Protein AF-A0A1V6TF41-F1 (afdb_monomer_lite)

Structure (mmCIF, N/CA/C/O backbone):
data_AF-A0A1V6TF41-F1
#
_entry.id   AF-A0A1V6TF41-F1
#
loop_
_atom_site.group_PDB
_atom_site.id
_atom_site.type_symbol
_atom_site.label_atom_id
_atom_site.label_alt_id
_atom_site.label_comp_id
_atom_site.label_asym_id
_atom_site.label_entity_id
_atom_site.label_seq_id
_atom_site.pdbx_PDB_ins_code
_atom_site.Cartn_x
_atom_site.Cartn_y
_atom_site.Cartn_z
_atom_site.occupancy
_atom_site.B_iso_or_equiv
_atom_site.auth_seq_id
_atom_site.auth_comp_id
_atom_site.auth_asym_id
_atom_site.auth_atom_id
_atom_site.pdbx_PDB_model_num
ATOM 1 N N . MET A 1 1 ? -84.681 30.290 -40.936 1.00 42.16 1 MET A N 1
ATOM 2 C CA . MET A 1 1 ? -84.620 28.821 -40.777 1.00 42.16 1 MET A CA 1
ATOM 3 C C . MET A 1 1 ?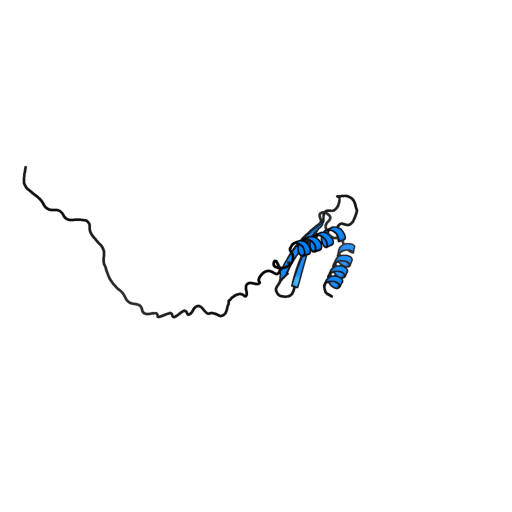 -84.621 28.528 -39.281 1.00 42.16 1 MET A C 1
ATOM 5 O O . MET A 1 1 ? -84.067 29.322 -38.534 1.00 42.16 1 MET A O 1
ATOM 9 N N . SER A 1 2 ? -85.350 27.491 -38.892 1.00 45.94 2 SER A N 1
ATOM 10 C CA . SER A 1 2 ? -85.966 27.188 -37.594 1.00 45.94 2 SER A CA 1
ATOM 11 C C . SER A 1 2 ? -85.120 27.223 -36.304 1.00 45.94 2 SER A C 1
ATOM 13 O O . SER A 1 2 ? -83.976 26.795 -36.277 1.00 45.94 2 SER A O 1
ATOM 15 N N . GLU A 1 3 ? -85.779 27.731 -35.252 1.00 40.56 3 GLU A N 1
ATOM 16 C CA . GLU A 1 3 ? -85.980 27.210 -33.878 1.00 40.56 3 GLU A CA 1
ATOM 17 C C . GLU A 1 3 ? -84.831 26.572 -33.052 1.00 40.56 3 GLU A C 1
ATOM 19 O O . GLU A 1 3 ? -84.443 25.442 -33.297 1.00 40.56 3 GLU A O 1
ATOM 24 N N . LYS A 1 4 ? -84.398 27.315 -32.007 1.00 46.94 4 LYS A N 1
ATOM 25 C CA . LYS A 1 4 ? -84.397 27.038 -30.533 1.00 46.94 4 LYS A CA 1
ATOM 26 C C . LYS A 1 4 ? -83.888 25.674 -29.942 1.00 46.94 4 LYS A C 1
ATOM 28 O O . LYS A 1 4 ? -83.685 24.720 -30.668 1.00 46.94 4 LYS A O 1
ATOM 33 N N . PRO A 1 5 ? -83.589 25.579 -28.617 1.00 60.81 5 PRO A N 1
ATOM 34 C CA . PRO A 1 5 ? -82.249 25.255 -28.094 1.00 60.81 5 PRO A CA 1
ATOM 35 C C . PRO A 1 5 ? -82.217 24.043 -27.123 1.00 60.81 5 PRO A C 1
ATOM 37 O O . PRO A 1 5 ? -83.267 23.500 -26.806 1.00 60.81 5 PRO A O 1
ATOM 40 N N . LEU A 1 6 ? -81.028 23.675 -26.605 1.00 44.22 6 LEU A N 1
ATOM 41 C CA . LEU A 1 6 ? -80.704 23.275 -25.206 1.00 44.22 6 LEU A CA 1
ATOM 42 C C . LEU A 1 6 ? -79.307 22.601 -25.150 1.00 44.22 6 LEU A C 1
ATOM 44 O O . LEU A 1 6 ? -78.990 21.759 -25.982 1.00 44.22 6 LEU A O 1
ATOM 48 N N . GLN A 1 7 ? -78.464 22.993 -24.180 1.00 51.62 7 GLN A N 1
ATOM 49 C CA . GLN A 1 7 ? -77.176 22.337 -23.853 1.00 51.62 7 GLN A CA 1
ATOM 50 C C . GLN A 1 7 ? -77.411 20.962 -23.191 1.00 51.62 7 GLN A C 1
ATOM 52 O O . GLN A 1 7 ? -78.498 20.761 -22.646 1.00 51.62 7 GLN A O 1
ATOM 57 N N . PRO A 1 8 ? -76.422 20.042 -23.149 1.00 45.91 8 PRO A N 1
ATOM 58 C CA . PRO A 1 8 ? -75.600 19.922 -21.930 1.00 45.91 8 PRO A CA 1
ATOM 59 C C . PRO A 1 8 ? -74.142 19.445 -22.136 1.00 45.91 8 PRO A C 1
ATOM 61 O O . PRO A 1 8 ? -73.737 18.987 -23.200 1.00 45.91 8 PRO A O 1
ATOM 64 N N . LYS A 1 9 ? -73.352 19.613 -21.065 1.00 49.75 9 LYS A N 1
ATOM 65 C CA . LYS A 1 9 ? -71.912 19.344 -20.930 1.00 49.75 9 LYS A CA 1
ATOM 66 C C . LYS A 1 9 ? -71.538 17.851 -21.007 1.00 49.75 9 LYS A C 1
ATOM 68 O O . LYS A 1 9 ? -72.336 16.976 -20.700 1.00 49.75 9 LYS A O 1
ATOM 73 N N . HIS A 1 10 ? -70.277 17.658 -21.392 1.00 41.19 10 HIS A N 1
ATOM 74 C CA . HIS A 1 10 ? -69.510 16.444 -21.687 1.00 41.19 10 HIS A CA 1
ATOM 75 C C . HIS A 1 10 ? -69.652 15.262 -20.697 1.00 41.19 10 HIS A C 1
ATOM 77 O O . HIS A 1 10 ? -69.651 15.442 -19.484 1.00 41.19 10 HIS A O 1
ATOM 83 N N . THR A 1 11 ? -69.710 14.073 -21.300 1.00 47.44 11 THR A N 1
ATOM 84 C CA . THR A 1 11 ? -69.707 12.666 -20.832 1.00 47.44 11 THR A CA 1
ATOM 85 C C . THR A 1 11 ? -68.287 12.143 -20.478 1.00 47.44 11 THR A C 1
ATOM 87 O O . THR A 1 11 ? -67.341 12.907 -20.685 1.00 47.44 11 THR A O 1
ATOM 90 N N . PRO A 1 12 ? -68.052 10.825 -20.243 1.00 52.59 12 PRO A N 1
ATOM 91 C CA . PRO A 1 12 ? -68.540 9.900 -19.196 1.00 52.59 12 PRO A CA 1
ATOM 92 C C . PRO A 1 12 ? -67.370 9.036 -18.621 1.00 52.59 12 PRO A C 1
ATOM 94 O O . PRO A 1 12 ? -66.229 9.207 -19.036 1.00 52.59 12 PRO A O 1
ATOM 97 N N . SER A 1 13 ? -67.648 8.105 -17.701 1.00 40.94 13 SER A N 1
ATOM 98 C CA . SER A 1 13 ? -67.221 6.684 -17.749 1.00 40.94 13 SER A CA 1
ATOM 99 C C . SER A 1 13 ? -67.177 6.092 -16.344 1.00 40.94 13 SER A C 1
ATOM 101 O O . SER A 1 13 ? -66.337 6.470 -15.535 1.00 40.94 13 SER A O 1
ATOM 103 N N . ASP A 1 14 ? -68.082 5.155 -16.100 1.00 43.84 14 ASP A N 1
ATOM 104 C CA . ASP A 1 14 ? -68.080 4.240 -14.967 1.00 43.84 14 ASP A CA 1
ATOM 105 C C . ASP A 1 14 ? -68.587 2.914 -15.544 1.00 43.84 14 ASP A C 1
ATOM 107 O O . ASP A 1 14 ? -69.671 2.897 -16.126 1.00 43.84 14 ASP A O 1
ATOM 111 N N . ASP A 1 15 ? -67.759 1.873 -15.507 1.00 44.66 15 ASP A N 1
ATOM 112 C CA . ASP A 1 15 ? -68.140 0.499 -15.841 1.00 44.66 15 ASP A CA 1
ATOM 113 C C . ASP A 1 15 ? -67.262 -0.465 -15.024 1.00 44.66 15 ASP A C 1
ATOM 115 O O . ASP A 1 15 ? -66.057 -0.585 -15.247 1.00 44.66 15 ASP A O 1
ATOM 119 N N . GLU A 1 16 ? -67.963 -1.143 -14.114 1.00 43.03 16 GLU A N 1
ATOM 120 C CA . GLU A 1 16 ? -67.845 -2.548 -13.708 1.00 43.03 16 GLU A CA 1
ATOM 121 C C . GLU A 1 16 ? -66.706 -3.005 -12.769 1.00 43.03 16 GLU A C 1
ATOM 123 O O . GLU A 1 16 ? -65.507 -2.891 -13.017 1.00 43.03 16 GLU A O 1
ATOM 128 N N . ILE A 1 17 ? -67.169 -3.614 -11.673 1.00 50.44 17 ILE A N 1
ATOM 129 C CA . ILE A 1 17 ? -66.449 -4.257 -10.573 1.00 50.44 17 ILE A CA 1
ATOM 130 C C . ILE A 1 17 ? -66.286 -5.746 -10.904 1.00 50.44 17 ILE A C 1
ATOM 132 O O . ILE A 1 17 ? -67.281 -6.406 -11.201 1.00 50.44 17 ILE A O 1
ATOM 136 N N . THR A 1 18 ? -65.089 -6.310 -10.721 1.00 45.69 18 THR A N 1
ATOM 137 C CA . THR A 1 18 ? -64.938 -7.730 -10.360 1.00 45.69 18 THR A CA 1
ATOM 138 C C . THR A 1 18 ? -63.847 -7.912 -9.312 1.00 45.69 18 THR A C 1
ATOM 140 O O . THR A 1 18 ? -62.716 -7.467 -9.489 1.00 45.69 18 THR A O 1
ATOM 143 N N . ASP A 1 19 ? -64.293 -8.566 -8.249 1.00 48.22 19 ASP A N 1
ATOM 144 C CA . ASP A 1 19 ? -63.677 -9.063 -7.023 1.00 48.22 19 ASP A CA 1
ATOM 145 C C . ASP A 1 19 ? -62.509 -10.036 -7.281 1.00 48.22 19 ASP A C 1
ATOM 147 O O . ASP A 1 19 ? -62.659 -10.942 -8.104 1.00 48.22 19 ASP A O 1
ATOM 151 N N . ASP A 1 20 ? -61.393 -9.878 -6.565 1.00 45.03 20 ASP A N 1
ATOM 152 C CA . ASP A 1 20 ? -60.566 -11.012 -6.126 1.00 45.03 20 ASP A CA 1
ATOM 153 C C . ASP A 1 20 ? -59.785 -10.608 -4.865 1.00 45.03 20 ASP A C 1
ATOM 155 O O . ASP A 1 20 ? -58.870 -9.778 -4.894 1.00 45.03 20 ASP A O 1
ATOM 159 N N . ASP A 1 21 ? -60.244 -11.167 -3.750 1.00 53.16 21 ASP A N 1
ATOM 160 C CA . ASP A 1 21 ? -59.635 -11.153 -2.430 1.00 53.16 21 ASP A CA 1
ATOM 161 C C . ASP A 1 21 ? -58.239 -11.786 -2.481 1.00 53.16 21 ASP A C 1
ATOM 163 O O . ASP A 1 21 ? -58.155 -13.002 -2.585 1.00 53.16 21 ASP A O 1
ATOM 167 N N . GLU A 1 22 ? -57.161 -11.026 -2.271 1.00 48.34 22 GLU A N 1
ATOM 168 C CA . GLU A 1 22 ? -55.985 -11.546 -1.557 1.00 48.34 22 GLU A CA 1
ATOM 169 C C . GLU A 1 22 ? -55.408 -10.450 -0.652 1.00 48.34 22 GLU A C 1
ATOM 171 O O . GLU A 1 22 ? -54.678 -9.546 -1.063 1.00 48.34 22 GLU A O 1
ATOM 176 N N . ASP A 1 23 ? -55.806 -10.553 0.615 1.00 55.69 23 ASP A N 1
ATOM 177 C CA . ASP A 1 23 ? -55.301 -9.850 1.790 1.00 55.69 23 ASP A CA 1
ATOM 178 C C . ASP A 1 23 ? -53.823 -10.229 2.012 1.00 55.69 23 ASP A C 1
ATOM 180 O O . ASP A 1 23 ? -53.478 -11.039 2.872 1.00 55.69 23 ASP A O 1
ATOM 184 N N . TYR A 1 24 ? -52.930 -9.696 1.176 1.00 50.09 24 TYR A N 1
ATOM 185 C CA . TYR A 1 24 ? -51.496 -9.737 1.438 1.00 50.09 24 TYR A CA 1
ATOM 186 C C . TYR A 1 24 ? -51.145 -8.603 2.398 1.00 50.09 24 TYR A C 1
ATOM 188 O O . TYR A 1 24 ? -50.705 -7.520 2.003 1.00 50.09 24 TYR A O 1
ATOM 196 N N . ASP A 1 25 ? -51.318 -8.896 3.687 1.00 55.50 25 ASP A N 1
ATOM 197 C CA . ASP A 1 25 ? -50.489 -8.361 4.768 1.00 55.50 25 ASP A CA 1
ATOM 198 C C . ASP A 1 25 ? -49.031 -8.779 4.514 1.00 55.50 25 ASP A C 1
ATOM 200 O O . ASP A 1 25 ? -48.471 -9.644 5.186 1.00 55.50 25 ASP A O 1
ATOM 204 N N . ASP A 1 26 ? -48.410 -8.193 3.488 1.00 51.75 26 ASP A N 1
ATOM 205 C CA . ASP A 1 26 ? -46.959 -8.204 3.338 1.00 51.75 26 ASP A CA 1
ATOM 206 C C . ASP A 1 26 ? -46.423 -7.115 4.265 1.00 51.75 26 ASP A C 1
ATOM 208 O O . ASP A 1 26 ? -46.013 -6.020 3.864 1.00 51.75 26 ASP A O 1
ATOM 212 N N . SER A 1 27 ? -46.539 -7.413 5.563 1.00 56.28 27 SER A N 1
ATOM 213 C CA . SER A 1 27 ? -45.702 -6.848 6.605 1.00 56.28 27 SER A CA 1
ATOM 214 C C . SER A 1 27 ? -44.299 -6.724 6.017 1.00 56.28 27 SER A C 1
ATOM 216 O O . SER A 1 27 ? -43.738 -7.751 5.629 1.00 56.28 27 SER A O 1
ATOM 218 N N . PRO A 1 28 ? -43.732 -5.512 5.864 1.00 55.19 28 PRO A N 1
ATOM 219 C CA . PRO A 1 28 ? -42.392 -5.406 5.328 1.00 55.19 28 PRO A CA 1
ATOM 220 C C . PRO A 1 28 ? -41.491 -6.119 6.324 1.00 55.19 28 PRO A C 1
ATOM 222 O O . PRO A 1 28 ? -41.285 -5.603 7.425 1.00 55.19 28 PRO A O 1
ATOM 225 N N . ASP A 1 29 ? -41.032 -7.317 5.947 1.00 51.22 29 ASP A N 1
ATOM 226 C CA . ASP A 1 29 ? -40.137 -8.164 6.721 1.00 51.22 29 ASP A CA 1
ATOM 227 C C . ASP A 1 29 ? -39.042 -7.269 7.293 1.00 51.22 29 ASP A C 1
ATOM 229 O O . ASP A 1 29 ? -38.181 -6.725 6.591 1.00 51.22 29 ASP A O 1
ATOM 233 N N . THR A 1 30 ? -39.195 -6.989 8.583 1.00 56.34 30 THR A N 1
ATOM 234 C CA . THR A 1 30 ? -38.471 -5.942 9.285 1.00 56.34 30 THR A CA 1
ATOM 235 C C . THR A 1 30 ? -37.142 -6.503 9.771 1.00 56.34 30 THR A C 1
ATOM 237 O O . THR A 1 30 ? -36.695 -6.123 10.835 1.00 56.34 30 THR A O 1
ATOM 240 N N . ASP A 1 31 ? -36.498 -7.400 9.022 1.00 56.44 31 ASP A N 1
ATOM 241 C CA . ASP A 1 31 ? -35.278 -8.084 9.466 1.00 56.44 31 ASP A CA 1
ATOM 242 C C . ASP A 1 31 ? -34.227 -8.230 8.358 1.00 56.44 31 ASP A C 1
ATOM 244 O O . ASP A 1 31 ? -33.390 -9.130 8.363 1.00 56.44 31 ASP A O 1
ATOM 248 N N . ASN A 1 32 ? -34.174 -7.269 7.436 1.00 52.44 32 ASN A N 1
ATOM 249 C CA . ASN A 1 32 ? -32.906 -6.971 6.779 1.00 52.44 32 ASN A CA 1
ATOM 250 C C . ASN A 1 32 ? -32.729 -5.467 6.598 1.00 52.44 32 ASN A C 1
ATOM 252 O O . ASN A 1 32 ? -32.500 -4.960 5.497 1.00 52.44 32 ASN A O 1
ATOM 256 N N . ALA A 1 33 ? -32.785 -4.737 7.716 1.00 54.38 33 ALA A N 1
ATOM 257 C CA . ALA A 1 33 ? -31.958 -3.551 7.827 1.00 54.38 33 ALA A CA 1
ATOM 258 C C . ALA A 1 33 ? -30.515 -4.033 7.645 1.00 54.38 33 ALA A C 1
ATOM 260 O O . ALA A 1 33 ? -29.861 -4.422 8.609 1.00 54.38 33 ALA A O 1
ATOM 261 N N . SER A 1 34 ? -30.059 -4.071 6.384 1.00 54.47 34 SER A N 1
ATOM 262 C CA . SER A 1 34 ? -28.649 -4.049 6.028 1.00 54.47 34 SER A CA 1
ATOM 263 C C . SER A 1 34 ? -28.093 -2.961 6.909 1.00 54.47 34 SER A C 1
ATOM 265 O O . SER A 1 34 ? -28.394 -1.792 6.664 1.00 54.47 34 SER A O 1
ATOM 267 N N . THR A 1 35 ? -27.418 -3.354 7.992 1.00 54.06 35 THR A N 1
ATOM 268 C CA . THR A 1 35 ? -26.718 -2.432 8.869 1.00 54.06 35 THR A CA 1
ATOM 269 C C . THR A 1 35 ? -25.930 -1.589 7.913 1.00 54.06 35 THR A C 1
ATOM 271 O O . THR A 1 35 ? -25.046 -2.113 7.233 1.00 54.06 35 THR A O 1
ATOM 274 N N . ASP A 1 36 ? -26.373 -0.342 7.759 1.00 53.69 36 ASP A N 1
ATOM 275 C CA . ASP A 1 36 ? -25.666 0.667 7.013 1.00 53.69 36 ASP A CA 1
ATOM 276 C C . ASP A 1 36 ? -24.277 0.558 7.612 1.00 53.69 36 ASP A C 1
ATOM 278 O O . ASP A 1 36 ? -24.104 0.797 8.815 1.00 53.69 36 ASP A O 1
ATOM 282 N N . THR A 1 37 ? -23.341 -0.025 6.855 1.00 52.53 37 THR A N 1
ATOM 283 C CA . THR A 1 37 ? -21.950 -0.128 7.262 1.00 52.53 37 THR A CA 1
ATOM 284 C C . THR A 1 37 ? -21.517 1.310 7.187 1.00 52.53 37 THR A C 1
ATOM 286 O O . THR A 1 37 ? -21.002 1.738 6.155 1.00 52.53 37 THR A O 1
ATOM 289 N N . ALA A 1 38 ? -21.905 2.073 8.213 1.00 50.19 38 ALA A N 1
ATOM 290 C CA . ALA A 1 38 ? -21.648 3.471 8.386 1.00 50.19 38 ALA A CA 1
ATOM 291 C C . ALA A 1 38 ? -20.151 3.518 8.246 1.00 50.19 38 ALA A C 1
ATOM 293 O O . ALA A 1 38 ? -19.409 2.992 9.079 1.00 50.19 38 ALA A O 1
ATOM 294 N N . VAL A 1 39 ? -19.791 3.949 7.046 1.00 55.06 39 VAL A N 1
ATOM 295 C CA . VAL A 1 39 ? -18.521 3.692 6.412 1.00 55.06 39 VAL A CA 1
ATOM 296 C C . VAL A 1 39 ? -17.473 4.025 7.458 1.00 55.06 39 VAL A C 1
ATOM 298 O O . VAL A 1 39 ? -17.578 5.077 8.101 1.00 55.06 39 VAL A O 1
ATOM 301 N N . LEU A 1 40 ? -16.425 3.218 7.620 1.00 52.12 40 LEU A N 1
ATOM 302 C CA . LEU A 1 40 ? -15.286 3.677 8.418 1.00 52.12 40 LEU A CA 1
ATOM 303 C C . LEU A 1 40 ? -14.620 4.913 7.759 1.00 52.12 40 LEU A C 1
ATOM 305 O O . LEU A 1 40 ? -13.600 5.391 8.238 1.00 52.12 40 LEU A O 1
ATOM 309 N N . ALA A 1 41 ? -15.231 5.510 6.723 1.00 50.78 41 ALA A N 1
ATOM 310 C CA . ALA A 1 41 ? -15.093 6.898 6.294 1.00 50.78 41 ALA A CA 1
ATOM 311 C C . ALA A 1 41 ? -15.582 7.948 7.312 1.00 50.78 41 ALA A C 1
ATOM 313 O O . ALA A 1 41 ? -15.366 9.131 7.070 1.00 50.78 41 ALA A O 1
ATOM 314 N N . VAL A 1 42 ? -16.171 7.565 8.453 1.00 51.19 42 VAL A N 1
ATOM 315 C CA . VAL A 1 42 ? -16.165 8.424 9.660 1.00 51.19 42 VAL A CA 1
ATOM 316 C C . VAL A 1 42 ? -14.819 8.310 10.407 1.00 51.19 42 VAL A C 1
ATOM 318 O O . VAL A 1 42 ? -14.608 8.886 11.468 1.00 51.19 42 VAL A O 1
ATOM 321 N N . GLY A 1 43 ? -13.857 7.565 9.872 1.00 65.19 43 GLY A N 1
ATOM 322 C CA . GLY A 1 43 ? -12.451 7.676 10.224 1.00 65.19 43 GLY A CA 1
ATOM 323 C C . GLY A 1 43 ? -11.852 8.950 9.635 1.00 65.19 43 GLY A C 1
ATOM 324 O O . GLY A 1 43 ? -12.233 9.389 8.552 1.00 65.19 43 GLY A O 1
ATOM 325 N N . ASP A 1 44 ? -10.902 9.535 10.363 1.00 80.19 44 ASP A N 1
ATOM 326 C CA . ASP A 1 44 ? -10.165 10.737 9.972 1.00 80.19 44 ASP A CA 1
ATOM 327 C C . ASP A 1 44 ? -9.648 10.617 8.523 1.00 80.19 44 ASP A C 1
ATOM 329 O O . ASP A 1 44 ? -8.737 9.838 8.225 1.00 80.19 44 ASP A O 1
ATOM 333 N N . GLU A 1 45 ? -10.253 11.380 7.606 1.00 85.12 45 GLU A N 1
ATOM 334 C CA . GLU A 1 45 ? -9.874 11.403 6.193 1.00 85.12 45 GLU A CA 1
ATOM 335 C C . GLU A 1 45 ? -8.388 11.735 6.031 1.00 85.12 45 GLU A C 1
ATOM 337 O O . GLU A 1 45 ? -7.714 11.127 5.195 1.00 85.12 45 GLU A O 1
ATOM 342 N N . ALA A 1 46 ? -7.850 12.606 6.892 1.00 88.69 46 ALA A N 1
ATOM 343 C CA . ALA A 1 46 ? -6.438 12.948 6.890 1.00 88.69 46 ALA A CA 1
ATOM 344 C C . ALA A 1 46 ? -5.571 11.763 7.334 1.00 88.69 46 ALA A C 1
ATOM 346 O O . ALA A 1 46 ? -4.472 11.575 6.808 1.00 88.69 46 ALA A O 1
ATOM 347 N N . LEU A 1 47 ? -6.049 10.923 8.259 1.00 89.75 47 LEU A N 1
ATOM 348 C CA . LEU A 1 47 ? -5.355 9.689 8.631 1.00 89.75 47 LEU A CA 1
ATOM 349 C C . LEU A 1 47 ? -5.345 8.692 7.470 1.00 89.75 47 LEU A C 1
ATOM 351 O O . LEU A 1 47 ? -4.292 8.125 7.174 1.00 89.75 47 LEU A O 1
ATOM 355 N N . ARG A 1 48 ? -6.483 8.503 6.791 1.00 89.81 48 ARG A N 1
ATOM 356 C CA . ARG A 1 48 ? -6.582 7.624 5.615 1.00 89.81 48 ARG A CA 1
ATOM 357 C C . ARG A 1 48 ? -5.660 8.097 4.497 1.00 89.81 48 ARG A C 1
ATOM 359 O O . ARG A 1 48 ? -4.895 7.302 3.954 1.00 89.81 48 ARG A O 1
ATOM 366 N N . GLU A 1 49 ? -5.706 9.386 4.181 1.00 92.62 49 GLU A N 1
ATOM 367 C CA . GLU A 1 49 ? -4.843 9.998 3.175 1.00 92.62 49 GLU A CA 1
ATOM 368 C C . GLU A 1 49 ? -3.367 9.816 3.547 1.00 92.62 49 GLU A C 1
ATOM 370 O O . GLU A 1 49 ? -2.576 9.312 2.750 1.00 92.62 49 GLU A O 1
ATOM 375 N N . LYS A 1 50 ? -2.992 10.135 4.789 1.00 93.94 50 LYS A N 1
ATOM 376 C CA . LYS A 1 50 ? -1.615 9.987 5.269 1.00 93.94 50 LYS A CA 1
ATOM 377 C C . LYS A 1 50 ? -1.142 8.537 5.242 1.00 93.94 50 LYS A C 1
ATOM 379 O O . LYS A 1 50 ? 0.013 8.282 4.895 1.00 93.94 50 LYS A O 1
ATOM 384 N N . PHE A 1 51 ? -2.006 7.588 5.594 1.00 92.88 51 PHE A N 1
ATOM 385 C CA . PHE A 1 51 ? -1.703 6.164 5.514 1.00 92.88 51 PHE A CA 1
ATOM 386 C C . PHE A 1 51 ? -1.426 5.742 4.065 1.00 92.88 51 PHE A C 1
ATOM 388 O O . PHE A 1 51 ? -0.368 5.179 3.786 1.00 92.88 51 PHE A O 1
ATOM 395 N N . LEU A 1 52 ? -2.311 6.087 3.125 1.00 93.81 52 LEU A N 1
ATOM 396 C CA . LEU A 1 52 ? -2.145 5.761 1.704 1.00 93.81 52 LEU A CA 1
ATOM 397 C C . LEU A 1 52 ? -0.927 6.451 1.070 1.00 93.81 52 LEU A C 1
ATOM 399 O O . LEU A 1 52 ? -0.203 5.825 0.288 1.00 93.81 52 LEU A O 1
ATOM 403 N N . ASN A 1 53 ? -0.648 7.698 1.453 1.00 92.44 53 ASN A N 1
ATOM 404 C CA . ASN A 1 53 ? 0.555 8.419 1.038 1.00 92.44 53 ASN A CA 1
ATOM 405 C C . ASN A 1 53 ? 1.815 7.721 1.558 1.00 92.44 53 ASN A C 1
ATOM 407 O O . ASN A 1 53 ? 2.741 7.487 0.787 1.00 92.44 53 ASN A O 1
ATOM 411 N N . SER A 1 54 ? 1.820 7.285 2.821 1.00 92.62 54 SER A N 1
ATOM 412 C CA . SER A 1 54 ? 2.954 6.560 3.408 1.00 92.62 54 SER A CA 1
ATOM 413 C C . SER A 1 54 ? 3.223 5.237 2.688 1.00 92.62 54 SER A C 1
ATOM 415 O O . SER A 1 54 ? 4.374 4.913 2.408 1.00 92.62 54 SER A O 1
ATOM 417 N N . ILE A 1 55 ? 2.175 4.479 2.343 1.00 91.69 55 ILE A N 1
ATOM 418 C CA . ILE A 1 55 ? 2.308 3.248 1.549 1.00 91.69 55 ILE A CA 1
ATOM 419 C C . ILE A 1 55 ? 2.874 3.559 0.159 1.00 91.69 55 ILE A C 1
ATOM 421 O O . ILE A 1 55 ? 3.795 2.882 -0.300 1.00 91.69 55 ILE A O 1
ATOM 425 N N . SER A 1 56 ? 2.359 4.597 -0.500 1.00 91.25 56 SER A N 1
ATOM 426 C CA . SER A 1 56 ? 2.807 4.991 -1.839 1.00 91.25 56 SER A CA 1
ATOM 427 C C . SER A 1 56 ? 4.274 5.428 -1.846 1.00 91.25 56 SER A C 1
ATOM 429 O O . SER A 1 56 ? 5.034 5.001 -2.714 1.00 91.25 56 SER A O 1
ATOM 431 N N . GLU A 1 57 ? 4.692 6.218 -0.855 1.00 89.44 57 GLU A N 1
ATOM 432 C CA . GLU A 1 57 ? 6.077 6.657 -0.665 1.00 89.44 57 GLU A CA 1
ATOM 433 C C . GLU A 1 57 ? 7.015 5.494 -0.342 1.00 89.44 57 GLU A C 1
ATOM 435 O O . GLU A 1 57 ? 8.087 5.385 -0.936 1.00 89.44 57 GLU A O 1
ATOM 440 N N . LEU A 1 58 ? 6.602 4.598 0.559 1.00 88.50 58 LEU A N 1
ATOM 441 C CA . LEU A 1 58 ? 7.377 3.418 0.943 1.00 88.50 58 LEU A CA 1
ATOM 442 C C . LEU A 1 58 ? 7.673 2.515 -0.262 1.00 88.50 58 LEU A C 1
ATOM 444 O O . LEU A 1 58 ? 8.756 1.942 -0.363 1.00 88.50 58 LEU A O 1
ATOM 448 N N . LEU A 1 59 ? 6.704 2.392 -1.170 1.00 86.81 59 LEU A N 1
ATOM 449 C CA . LEU A 1 59 ? 6.764 1.516 -2.339 1.00 86.81 59 LEU A CA 1
ATOM 450 C C . LEU A 1 59 ? 7.279 2.203 -3.606 1.00 86.81 59 LEU A C 1
ATOM 452 O O . LEU A 1 59 ? 7.517 1.529 -4.613 1.00 86.81 59 LEU A O 1
ATOM 456 N N . ALA A 1 60 ? 7.442 3.526 -3.587 1.00 84.19 60 ALA A N 1
ATOM 457 C CA . ALA A 1 60 ? 8.137 4.268 -4.627 1.00 84.19 60 ALA A CA 1
ATOM 458 C C . ALA A 1 60 ? 9.645 4.016 -4.476 1.00 84.19 60 ALA A C 1
ATOM 460 O O . ALA A 1 60 ? 10.386 4.793 -3.870 1.00 84.19 60 ALA A O 1
ATOM 461 N N . HIS A 1 61 ? 10.122 2.888 -5.004 1.00 66.88 61 HIS A N 1
ATOM 462 C CA . HIS A 1 61 ? 11.550 2.607 -5.020 1.00 66.88 61 HIS A CA 1
ATOM 463 C C . HIS A 1 61 ? 12.230 3.665 -5.889 1.00 66.88 61 HIS A C 1
ATOM 465 O O . HIS A 1 61 ? 11.968 3.762 -7.081 1.00 66.88 61 HIS A O 1
ATOM 471 N N . THR A 1 62 ? 13.155 4.415 -5.292 1.00 62.34 62 THR A N 1
ATOM 472 C CA . THR A 1 62 ? 14.025 5.449 -5.884 1.00 62.34 62 THR A CA 1
ATOM 473 C C . THR A 1 62 ? 13.519 6.894 -5.868 1.00 62.34 62 THR A C 1
ATOM 475 O O . THR A 1 62 ? 12.424 7.241 -6.299 1.00 62.34 62 THR A O 1
ATOM 478 N N . LYS A 1 63 ? 14.416 7.780 -5.408 1.00 54.84 63 LYS A N 1
ATOM 479 C CA . LYS A 1 63 ? 14.289 9.230 -5.565 1.00 54.84 63 LYS A CA 1
ATOM 480 C C . LYS A 1 63 ? 14.448 9.596 -7.042 1.00 54.84 63 LYS A C 1
ATOM 482 O O . LYS A 1 63 ? 15.440 9.242 -7.675 1.00 54.84 63 LYS A O 1
ATOM 487 N N . GLY A 1 64 ? 13.494 10.367 -7.551 1.00 56.94 64 GLY A N 1
ATOM 488 C CA . GLY A 1 64 ? 13.398 10.765 -8.953 1.00 56.94 64 GLY A CA 1
ATOM 489 C C . GLY A 1 64 ? 12.139 10.158 -9.552 1.00 56.94 64 GLY A C 1
ATOM 490 O O . GLY A 1 64 ? 11.944 8.958 -9.456 1.00 56.94 64 GLY A O 1
ATOM 491 N N . ARG A 1 65 ? 11.278 10.989 -10.148 1.00 59.22 65 ARG A N 1
ATOM 492 C CA . ARG A 1 65 ? 9.90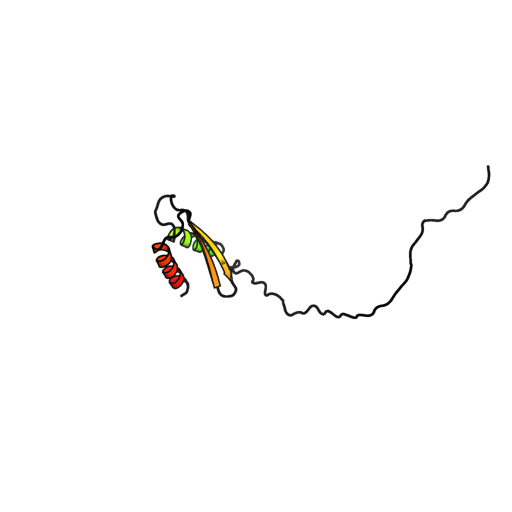1 10.696 -10.611 1.00 59.22 65 ARG A CA 1
ATOM 493 C C . ARG A 1 65 ? 9.754 9.587 -11.682 1.00 59.22 65 ARG A C 1
ATOM 495 O O . ARG A 1 65 ? 8.830 9.629 -12.483 1.00 59.22 65 ARG A O 1
ATOM 502 N N . LYS A 1 66 ? 10.681 8.635 -11.774 1.00 67.00 66 LYS A N 1
ATOM 503 C CA . LYS A 1 66 ? 10.649 7.520 -12.725 1.00 67.00 66 LYS A CA 1
ATOM 504 C C . LYS A 1 66 ? 9.611 6.472 -12.328 1.00 67.00 66 LYS A C 1
ATOM 506 O O . LYS A 1 66 ? 9.013 5.857 -13.207 1.00 67.00 66 LYS A O 1
ATOM 511 N N . GLN A 1 67 ? 9.392 6.293 -11.028 1.00 75.50 67 GLN A N 1
ATOM 512 C CA . GLN A 1 67 ? 8.418 5.348 -10.496 1.00 75.50 67 GLN A CA 1
ATOM 513 C C . GLN A 1 67 ? 7.283 6.117 -9.827 1.00 75.50 67 GLN A C 1
ATOM 515 O O . GLN A 1 67 ? 7.526 7.004 -9.011 1.00 75.50 67 GLN A O 1
ATOM 520 N N . VAL A 1 68 ? 6.052 5.799 -10.220 1.00 85.31 68 VAL A N 1
ATOM 521 C CA . VAL A 1 68 ? 4.832 6.347 -9.625 1.00 85.31 68 VAL A CA 1
ATOM 522 C C . VAL A 1 68 ? 4.075 5.186 -9.008 1.00 85.31 68 VAL A C 1
ATOM 524 O O . VAL A 1 68 ? 3.776 4.213 -9.706 1.00 85.31 68 VAL A O 1
ATOM 527 N N . THR A 1 69 ? 3.770 5.315 -7.719 1.00 91.06 69 THR A N 1
ATOM 528 C CA . THR A 1 69 ? 2.931 4.383 -6.967 1.00 91.06 69 THR A CA 1
ATOM 529 C C . THR A 1 69 ? 1.638 5.080 -6.583 1.00 91.06 69 THR A C 1
ATOM 531 O O . THR A 1 69 ? 1.669 6.217 -6.118 1.00 91.06 69 THR A O 1
ATOM 534 N N . ALA A 1 70 ? 0.519 4.390 -6.761 1.00 92.88 70 ALA A N 1
ATOM 535 C CA . ALA A 1 70 ? -0.776 4.780 -6.231 1.00 92.88 70 ALA A CA 1
ATOM 536 C C . ALA A 1 70 ? -1.282 3.685 -5.291 1.00 92.88 70 ALA A C 1
ATOM 538 O O . ALA A 1 70 ? -1.079 2.497 -5.562 1.00 92.88 70 ALA A O 1
ATOM 539 N N . ALA A 1 71 ? -1.950 4.092 -4.215 1.00 94.06 71 ALA A N 1
ATOM 540 C CA . ALA A 1 71 ? -2.591 3.195 -3.269 1.00 94.06 71 ALA A CA 1
ATOM 541 C C . ALA A 1 71 ? -4.056 3.599 -3.059 1.00 94.06 71 ALA A C 1
ATOM 543 O O . ALA A 1 71 ? -4.372 4.787 -3.015 1.00 94.06 71 ALA A O 1
ATOM 544 N N . ALA A 1 72 ? -4.937 2.616 -2.908 1.00 93.75 72 ALA A N 1
ATOM 545 C CA . ALA A 1 72 ? -6.340 2.818 -2.564 1.00 93.75 72 ALA A CA 1
ATOM 546 C C . ALA A 1 72 ? -6.744 1.876 -1.427 1.00 93.75 72 ALA A C 1
ATOM 548 O O . ALA A 1 72 ? -6.208 0.776 -1.317 1.00 93.75 72 ALA A O 1
ATOM 549 N N . LEU A 1 73 ? -7.686 2.310 -0.590 1.00 92.94 73 LEU A N 1
ATOM 550 C CA . LEU A 1 73 ? -8.236 1.515 0.507 1.00 92.94 73 LEU A CA 1
ATOM 551 C C . LEU A 1 73 ? -9.676 1.122 0.177 1.00 92.94 73 LEU A C 1
ATOM 553 O O . LEU A 1 73 ? -10.477 1.973 -0.208 1.00 92.94 73 LEU A O 1
ATOM 557 N N . ARG A 1 74 ? -10.000 -0.159 0.353 1.00 90.19 74 ARG A N 1
ATOM 558 C CA . ARG A 1 74 ? -11.362 -0.697 0.305 1.00 90.19 74 ARG A CA 1
ATOM 559 C C . ARG A 1 74 ? -11.669 -1.425 1.604 1.00 90.19 74 ARG A C 1
ATOM 561 O O . ARG A 1 74 ? -10.871 -2.243 2.052 1.00 90.19 74 ARG A O 1
ATOM 568 N N . GLU A 1 75 ? -12.828 -1.148 2.176 1.00 87.19 75 GLU A N 1
ATOM 569 C CA . GLU A 1 75 ? -13.320 -1.817 3.380 1.00 87.19 75 GLU A CA 1
ATOM 570 C C . GLU A 1 75 ? -14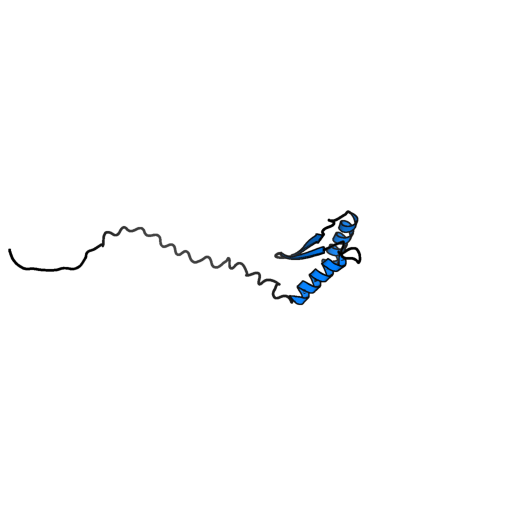.077 -3.099 3.002 1.00 87.19 75 GLU A C 1
ATOM 572 O O . GLU A 1 75 ? -14.710 -3.189 1.947 1.00 87.19 75 GLU A O 1
ATOM 577 N N . GLN A 1 76 ? -13.958 -4.113 3.850 1.00 86.88 76 GLN A N 1
ATOM 578 C CA . GLN A 1 76 ? -14.728 -5.353 3.863 1.00 86.88 76 GLN A CA 1
ATOM 579 C C . GLN A 1 76 ? -15.206 -5.578 5.300 1.00 86.88 76 GLN A C 1
ATOM 581 O O . GLN A 1 76 ? -14.643 -4.988 6.218 1.00 86.88 76 GLN A O 1
ATOM 586 N N . GLU A 1 77 ? -16.189 -6.458 5.485 1.00 86.00 77 GLU A N 1
ATOM 587 C CA . GLU A 1 77 ? -16.818 -6.741 6.787 1.00 86.00 77 GLU A CA 1
ATOM 588 C C . GLU A 1 77 ? -15.803 -6.896 7.935 1.00 86.00 77 GLU A C 1
ATOM 590 O O . GLU A 1 77 ? -15.894 -6.185 8.929 1.00 86.00 77 GLU A O 1
ATOM 595 N N . ASP A 1 78 ? -14.760 -7.707 7.732 1.00 86.50 78 ASP A N 1
ATOM 596 C CA . ASP A 1 78 ? -13.744 -7.991 8.758 1.00 86.50 78 ASP A CA 1
ATOM 597 C C . ASP A 1 78 ? -12.321 -7.565 8.367 1.00 86.50 78 ASP A C 1
ATOM 599 O O . ASP A 1 78 ? -11.335 -7.971 8.989 1.00 86.50 78 ASP A O 1
ATOM 603 N N . SER A 1 79 ? -12.155 -6.815 7.276 1.00 85.81 79 SER A N 1
ATOM 604 C CA . SER A 1 79 ? -10.811 -6.478 6.797 1.00 85.81 79 SER A CA 1
ATOM 605 C C . SER A 1 79 ? -10.768 -5.234 5.932 1.00 85.81 79 SER A C 1
ATOM 607 O O . SER A 1 79 ? -11.742 -4.846 5.300 1.00 85.81 79 SER A O 1
ATOM 609 N N . ILE A 1 80 ? -9.582 -4.642 5.835 1.00 88.12 80 ILE A N 1
ATOM 610 C CA . ILE A 1 80 ? -9.284 -3.645 4.811 1.00 88.12 80 ILE A CA 1
ATOM 611 C C . ILE A 1 80 ? -8.415 -4.272 3.724 1.00 88.12 80 ILE A C 1
ATOM 613 O O . ILE A 1 80 ? -7.506 -5.060 3.995 1.00 88.12 80 ILE A O 1
ATOM 617 N N . LYS A 1 81 ? -8.671 -3.891 2.476 1.00 91.62 81 LYS A N 1
ATOM 618 C CA . LYS A 1 81 ? -7.814 -4.196 1.334 1.00 91.62 81 LYS A CA 1
ATOM 619 C C . LYS A 1 81 ? -7.140 -2.930 0.855 1.00 91.62 81 LYS A C 1
ATOM 621 O O . LYS A 1 81 ? -7.799 -1.918 0.634 1.00 91.62 81 LYS A O 1
ATOM 626 N N . ILE A 1 82 ? -5.828 -3.019 0.669 1.00 92.62 82 ILE A N 1
ATOM 627 C CA . ILE A 1 82 ? -5.030 -1.954 0.074 1.00 92.62 82 ILE A CA 1
ATOM 628 C C . ILE A 1 82 ? -4.653 -2.380 -1.337 1.00 92.62 82 ILE A C 1
ATOM 630 O O . ILE A 1 82 ? -3.879 -3.320 -1.521 1.00 92.62 82 ILE A O 1
ATOM 634 N N . ASP A 1 83 ? -5.213 -1.699 -2.330 1.00 93.94 83 ASP A N 1
ATOM 635 C CA . ASP A 1 83 ? -4.838 -1.886 -3.726 1.00 93.94 83 ASP A CA 1
ATOM 636 C C . ASP A 1 83 ? -3.640 -1.007 -4.045 1.00 93.94 83 ASP A C 1
ATOM 638 O O . ASP A 1 83 ? -3.607 0.162 -3.668 1.00 93.94 83 ASP A O 1
ATOM 642 N N . ILE A 1 84 ? -2.660 -1.563 -4.753 1.00 92.81 84 ILE A N 1
ATOM 643 C CA . ILE A 1 84 ? -1.423 -0.863 -5.093 1.00 92.81 84 ILE A CA 1
ATOM 644 C C . ILE A 1 84 ? -1.205 -0.980 -6.598 1.00 92.81 84 ILE A C 1
ATOM 646 O O . ILE A 1 84 ? -1.185 -2.078 -7.153 1.00 92.81 84 ILE A O 1
ATOM 650 N N . ALA A 1 85 ? -0.985 0.156 -7.253 1.00 92.12 85 ALA A N 1
ATOM 651 C CA . ALA A 1 85 ? -0.620 0.229 -8.660 1.00 92.12 85 ALA A CA 1
ATOM 652 C C . ALA A 1 85 ? 0.733 0.927 -8.817 1.00 92.12 85 ALA A C 1
ATOM 654 O O . ALA A 1 85 ? 0.976 1.966 -8.205 1.00 92.12 85 ALA A O 1
ATOM 655 N N . ARG A 1 86 ? 1.611 0.373 -9.661 1.00 89.56 86 ARG A N 1
ATOM 656 C CA . ARG A 1 86 ? 2.898 0.984 -10.020 1.00 89.56 86 ARG A CA 1
ATOM 657 C C . ARG A 1 86 ? 3.128 0.917 -11.519 1.00 89.56 86 ARG A C 1
ATOM 659 O O . ARG A 1 86 ? 2.918 -0.128 -12.131 1.00 89.56 86 ARG A O 1
ATOM 666 N N . ASN A 1 87 ? 3.618 2.009 -12.102 1.00 88.50 87 ASN A N 1
ATOM 667 C CA . ASN A 1 87 ? 3.900 2.097 -13.541 1.00 88.50 87 ASN A CA 1
ATOM 668 C C . ASN A 1 87 ? 4.995 1.122 -14.021 1.00 88.50 87 ASN A C 1
ATOM 670 O O . ASN A 1 87 ? 5.050 0.794 -15.202 1.00 88.50 87 ASN A O 1
ATOM 674 N N . THR A 1 88 ? 5.854 0.648 -13.121 1.00 86.31 88 THR A N 1
ATOM 675 C CA . THR A 1 88 ? 6.915 -0.332 -13.399 1.00 86.31 88 THR A CA 1
ATOM 676 C C . THR A 1 88 ? 6.501 -1.782 -13.137 1.00 86.31 88 THR A C 1
ATOM 678 O O . THR A 1 88 ? 7.306 -2.687 -13.348 1.00 86.31 88 THR A O 1
ATOM 681 N N . GLY A 1 89 ? 5.266 -2.021 -12.682 1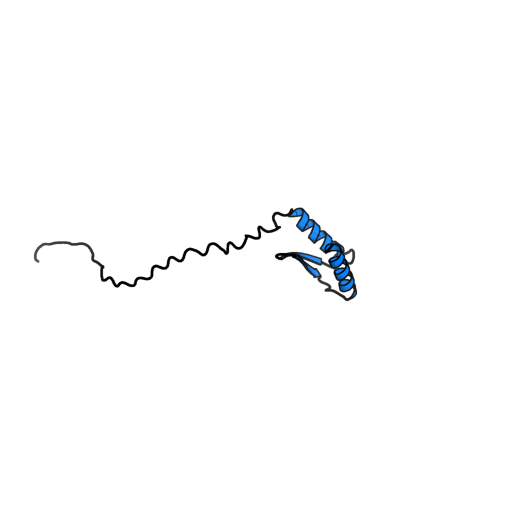.00 87.56 89 GLY A N 1
ATOM 682 C CA . GLY A 1 89 ? 4.805 -3.341 -12.251 1.00 87.56 89 GLY A CA 1
ATOM 683 C C . GLY A 1 89 ? 5.429 -3.803 -10.928 1.00 87.56 89 GLY A C 1
ATOM 684 O O . GLY A 1 89 ? 5.964 -3.001 -10.156 1.00 87.56 89 GLY A O 1
ATOM 685 N N . PHE A 1 90 ? 5.335 -5.106 -10.649 1.00 86.44 90 PHE A N 1
ATOM 686 C CA . PHE A 1 90 ? 5.885 -5.750 -9.450 1.00 86.44 90 PHE A CA 1
ATOM 687 C C . PHE A 1 90 ? 6.777 -6.933 -9.831 1.00 86.44 90 PHE A C 1
ATOM 689 O O . PHE A 1 90 ? 6.381 -7.801 -10.609 1.00 86.44 90 PHE A O 1
ATOM 696 N N . GLY A 1 91 ? 7.992 -6.950 -9.288 1.00 86.44 91 GLY A N 1
ATOM 697 C CA . GLY A 1 91 ? 8.962 -8.027 -9.416 1.00 86.44 91 GLY A CA 1
ATOM 698 C C . GLY A 1 91 ? 8.953 -8.982 -8.221 1.00 86.44 91 GLY A C 1
ATOM 699 O O . GLY A 1 91 ? 8.202 -8.843 -7.257 1.00 86.44 91 GLY A O 1
ATOM 700 N N . ARG A 1 92 ? 9.842 -9.980 -8.262 1.00 85.56 92 ARG A N 1
ATOM 701 C CA . ARG A 1 92 ? 9.941 -11.009 -7.213 1.00 85.56 92 ARG A CA 1
ATOM 702 C C . ARG A 1 92 ? 10.360 -10.446 -5.851 1.00 85.56 92 ARG A C 1
ATOM 704 O O . ARG A 1 92 ? 9.879 -10.921 -4.827 1.00 85.56 92 ARG A O 1
ATOM 711 N N . GLU A 1 93 ? 11.246 -9.453 -5.839 1.00 84.00 93 GLU A N 1
ATOM 712 C CA . GLU A 1 93 ? 11.684 -8.788 -4.605 1.00 84.00 93 GLU A CA 1
ATOM 713 C C . GLU A 1 93 ? 10.545 -7.993 -3.957 1.00 84.00 93 GLU A C 1
ATOM 715 O O . GLU A 1 93 ? 10.384 -8.041 -2.736 1.00 84.00 93 GLU A O 1
ATOM 720 N N . ASP A 1 94 ? 9.693 -7.364 -4.773 1.00 87.38 94 ASP A N 1
ATOM 721 C CA . ASP A 1 94 ? 8.515 -6.644 -4.291 1.00 87.38 94 ASP A CA 1
ATOM 722 C C . ASP A 1 94 ? 7.540 -7.582 -3.581 1.00 87.38 94 ASP A C 1
ATOM 724 O O . ASP A 1 94 ? 7.034 -7.243 -2.519 1.00 87.38 94 ASP A O 1
ATOM 728 N N . ASN A 1 95 ? 7.319 -8.792 -4.104 1.00 89.06 95 ASN A N 1
ATOM 729 C CA . ASN A 1 95 ? 6.411 -9.759 -3.480 1.00 89.06 95 ASN A CA 1
ATOM 730 C C . ASN A 1 95 ? 6.865 -10.167 -2.070 1.00 89.06 95 ASN A C 1
ATOM 732 O O . ASN A 1 95 ? 6.039 -10.281 -1.162 1.00 89.06 95 ASN A O 1
ATOM 736 N N . ASN A 1 96 ? 8.173 -10.357 -1.861 1.00 90.62 96 ASN A N 1
ATOM 737 C CA . ASN A 1 96 ? 8.723 -10.667 -0.537 1.00 90.62 96 ASN A CA 1
ATOM 738 C C . ASN A 1 96 ? 8.543 -9.489 0.430 1.00 90.62 96 ASN A C 1
ATOM 740 O O . ASN A 1 96 ? 8.175 -9.685 1.595 1.00 90.62 96 ASN A O 1
ATOM 744 N N . PHE A 1 97 ? 8.787 -8.269 -0.056 1.00 90.19 97 PHE A N 1
ATOM 745 C CA . PHE A 1 97 ? 8.591 -7.051 0.718 1.00 90.19 97 PHE A CA 1
ATOM 746 C C . PHE A 1 97 ? 7.115 -6.848 1.082 1.00 90.19 97 PHE A C 1
ATOM 748 O O . PHE A 1 97 ? 6.797 -6.705 2.259 1.00 90.19 97 PHE A O 1
ATOM 755 N N . LEU A 1 98 ? 6.209 -6.925 0.104 1.00 91.69 98 LEU A N 1
ATOM 756 C CA . LEU A 1 98 ? 4.764 -6.782 0.287 1.00 91.69 98 LEU A CA 1
ATOM 757 C C . LEU A 1 98 ? 4.201 -7.837 1.240 1.00 91.69 98 LEU A C 1
ATOM 759 O O . LEU A 1 98 ? 3.413 -7.500 2.115 1.00 91.69 98 LEU A O 1
ATOM 763 N N . SER A 1 99 ? 4.652 -9.089 1.142 1.00 91.69 99 SER A N 1
ATOM 764 C CA . SER A 1 99 ? 4.253 -10.145 2.086 1.00 91.69 99 SER A CA 1
ATOM 765 C C . SER A 1 99 ? 4.712 -9.832 3.513 1.00 91.69 99 SER A C 1
ATOM 767 O O . SER A 1 99 ? 3.978 -10.043 4.479 1.00 91.69 99 SER A O 1
ATOM 769 N N . SER A 1 100 ? 5.927 -9.297 3.658 1.00 92.62 100 SER A N 1
ATOM 770 C CA . SER A 1 100 ? 6.463 -8.885 4.959 1.00 92.62 100 SER A CA 1
ATOM 771 C C . SER A 1 100 ? 5.711 -7.681 5.530 1.00 92.62 100 SER A C 1
ATOM 773 O O . SER A 1 100 ? 5.414 -7.673 6.724 1.00 92.62 100 SER A O 1
ATOM 775 N N . LEU A 1 101 ? 5.372 -6.704 4.683 1.00 91.50 101 LEU A N 1
ATOM 776 C CA . LEU A 1 101 ? 4.581 -5.527 5.035 1.00 91.5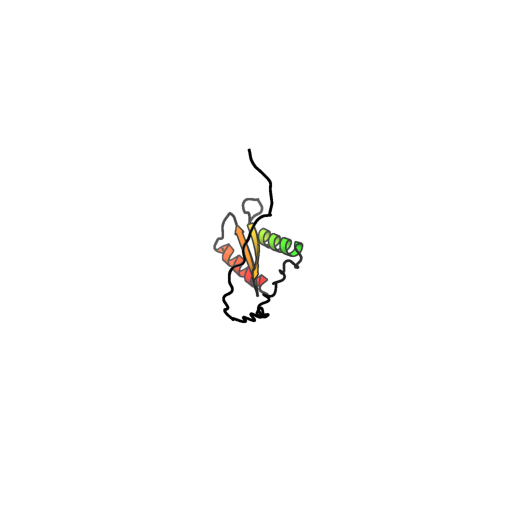0 101 LEU A CA 1
ATOM 777 C C . LEU A 1 101 ? 3.156 -5.917 5.443 1.00 91.50 101 LEU A C 1
ATOM 779 O O . LEU A 1 101 ? 2.693 -5.483 6.491 1.00 91.50 101 LEU A O 1
ATOM 783 N N . ALA A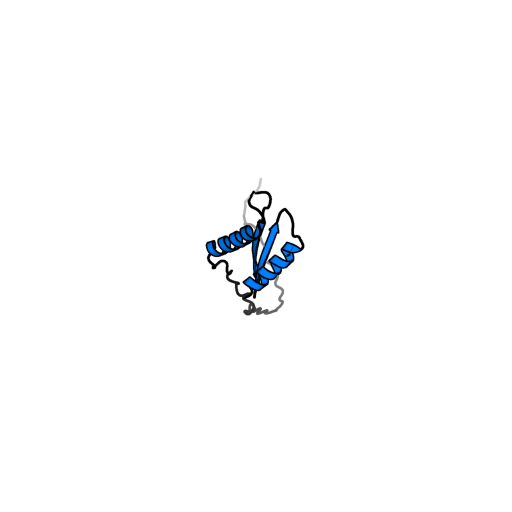 1 102 ? 2.494 -6.793 4.685 1.00 92.12 102 ALA A N 1
ATOM 784 C CA . ALA A 1 102 ? 1.166 -7.303 5.023 1.00 92.12 102 ALA A CA 1
ATOM 785 C C . ALA A 1 102 ? 1.163 -7.984 6.400 1.00 92.12 102 ALA A C 1
ATOM 787 O O . ALA A 1 102 ? 0.330 -7.668 7.243 1.00 92.12 102 ALA A O 1
ATOM 788 N N . ARG A 1 103 ? 2.161 -8.837 6.677 1.00 93.94 103 ARG A N 1
ATOM 789 C CA . ARG A 1 103 ? 2.330 -9.479 7.992 1.00 93.94 103 ARG A CA 1
ATOM 790 C C . ARG A 1 103 ? 2.643 -8.485 9.115 1.00 93.94 103 ARG A C 1
ATOM 792 O O . ARG A 1 103 ? 2.378 -8.776 10.276 1.00 93.94 103 ARG A O 1
ATOM 799 N N . PHE A 1 104 ? 3.293 -7.366 8.806 1.00 92.31 104 PHE A N 1
ATOM 800 C CA . PHE A 1 104 ? 3.571 -6.318 9.787 1.00 92.31 104 PHE A CA 1
ATOM 801 C C . PHE A 1 104 ? 2.301 -5.542 10.147 1.00 92.31 104 PHE A C 1
ATOM 803 O O . PHE A 1 104 ? 2.080 -5.280 11.323 1.00 92.31 104 PHE A O 1
ATOM 810 N N . LEU A 1 105 ? 1.474 -5.221 9.149 1.00 89.50 105 LEU A N 1
ATOM 811 C CA . LEU A 1 105 ? 0.221 -4.481 9.317 1.00 89.50 105 LEU A CA 1
ATOM 812 C C . LEU A 1 105 ? -0.910 -5.323 9.923 1.00 89.50 105 LEU A C 1
ATOM 814 O O . LEU A 1 105 ? -1.858 -4.762 10.452 1.00 89.50 105 LEU A O 1
ATOM 818 N N . SER A 1 106 ? -0.821 -6.653 9.855 1.00 86.31 106 SER A N 1
ATOM 819 C CA . SER A 1 106 ? -1.810 -7.574 10.426 1.00 86.31 106 SER A CA 1
ATOM 820 C C . SER A 1 106 ? -1.562 -7.920 11.904 1.00 86.31 106 SER A C 1
ATOM 822 O O . SER A 1 106 ? -2.013 -8.975 12.354 1.00 86.31 106 SER A O 1
ATOM 824 N N . ARG A 1 107 ? -0.746 -7.135 12.615 1.00 67.56 107 ARG A N 1
ATOM 825 C CA . ARG A 1 107 ? -0.416 -7.336 14.035 1.00 67.56 107 ARG A CA 1
ATOM 826 C C . ARG A 1 107 ? -1.243 -6.415 14.907 1.00 67.56 107 ARG A C 1
ATOM 828 O O . ARG A 1 107 ? -1.724 -6.919 15.941 1.00 67.56 107 ARG A O 1
#

Foldseek 3Di:
DDDDDDDDDDDDDDDDDDDDDDPPPPVVPPPPPVPPVVDCVVPDPVVVVVVQVVVQVVPQPDDDPPKGKGWDWDDDPPDIDIDIDIPVDDDPVNVVVVVVVVVVVVD

Secondary structure (DSSP, 8-state):
-----------------------------TT--------GGGS-HHHHHHHHHHHHHHH--SSSTT--EEEEEEEETTEEEEEEEETT---HHHHHHHHHHHHHHT-

pLDDT: mean 71.95, std 19.38, range [40.56, 94.06]

Radius of gyration: 33.94 Å; chains: 1; bounding box: 100×40×55 Å

Sequence (107 aa):
MSEKPLQPKHTPSDDEITDDDEDYDDSPDTDNASTDTAVLAVGDEALREKFLNSISELLAHTKGRKQVTAAALREQEDSIKIDIARNTGFGREDNNFLSSLARFLSR

Organism: NCBI:txid254877